Protein AF-A0A2S2N6C0-F1 (afdb_monomer)

Mean predicted aligned error: 5.84 Å

Organism: Schizaphis graminum (NCBI:txid13262)

Foldseek 3Di:
DDPPPDDDDDPLLVVLLVLLVVLLVVCLVPPPSLVSSVVVSCVVPVPRDDPDPVCVVVVSCVSSVVSSVVVNVVSVVVVVVVVVVVVVVVVVVVVVDDD

pLDDT: mean 90.89, std 7.43, range [61.06, 97.75]

Solvent-accessible surface area (backbone atoms only — not comparable to full-atom values): 5924 Å² total; per-residue (Å²): 139,78,94,77,84,68,83,79,74,53,69,68,58,46,53,52,53,50,50,43,48,57,30,34,67,76,32,70,87,49,93,60,32,69,61,54,21,52,50,48,30,46,72,77,55,52,90,66,90,59,100,48,77,87,55,38,64,60,53,49,49,50,56,51,52,54,48,53,56,52,48,53,54,54,49,52,55,52,50,52,55,51,49,53,52,51,51,54,50,52,57,54,55,60,69,74,52,89,125

Structure (mmCIF, N/CA/C/O backbone):
data_AF-A0A2S2N6C0-F1
#
_entry.id   AF-A0A2S2N6C0-F1
#
loop_
_atom_site.group_PDB
_atom_site.id
_atom_site.type_symbol
_atom_site.label_atom_id
_atom_site.label_alt_id
_atom_site.label_comp_id
_atom_site.label_asym_id
_atom_site.label_entity_id
_atom_site.label_seq_id
_atom_site.pdbx_PDB_ins_code
_atom_site.Cartn_x
_atom_site.Cartn_y
_atom_site.Cartn_z
_atom_site.occupancy
_atom_site.B_iso_or_equiv
_atom_site.auth_seq_id
_atom_site.auth_comp_id
_atom_site.auth_asym_id
_atom_site.auth_atom_id
_atom_site.pdbx_PDB_model_num
ATOM 1 N N . LYS A 1 1 ? 13.144 -9.765 15.910 1.00 61.06 1 LYS A N 1
ATOM 2 C CA . LYS A 1 1 ? 14.541 -10.071 15.504 1.00 61.06 1 LYS A CA 1
ATOM 3 C C . LYS A 1 1 ? 14.639 -11.550 15.153 1.00 61.06 1 LYS A C 1
ATOM 5 O O . LYS A 1 1 ? 13.935 -12.338 15.770 1.00 61.06 1 LYS A O 1
ATOM 10 N N . THR A 1 2 ? 15.429 -11.902 14.142 1.00 77.94 2 THR A N 1
ATOM 11 C CA . THR A 1 2 ? 15.439 -13.239 13.521 1.00 77.94 2 THR A CA 1
ATOM 12 C C . THR A 1 2 ? 16.648 -14.042 14.001 1.00 77.94 2 THR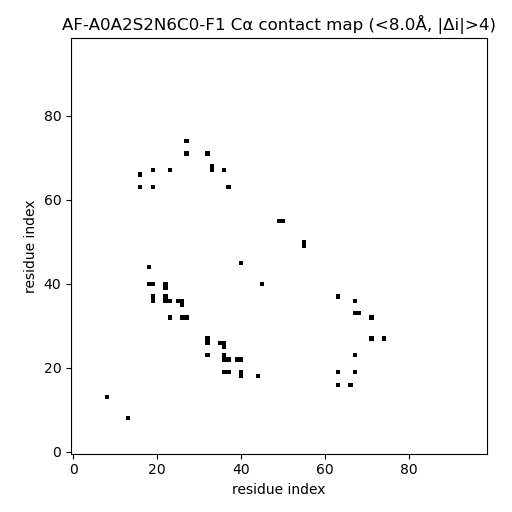 A C 1
ATOM 14 O O . THR A 1 2 ? 17.633 -13.455 14.444 1.00 77.94 2 THR A O 1
ATOM 17 N N . LYS A 1 3 ? 16.579 -15.375 13.906 1.00 81.69 3 LYS A N 1
ATOM 18 C CA . LYS A 1 3 ? 17.715 -16.288 14.134 1.00 81.69 3 LYS A CA 1
ATOM 19 C C . LYS A 1 3 ? 18.405 -16.700 12.815 1.00 81.69 3 LYS A C 1
ATOM 21 O O . LYS A 1 3 ? 18.922 -17.802 12.724 1.00 81.69 3 LYS A O 1
ATOM 26 N N . GLY A 1 4 ? 18.352 -15.850 11.780 1.00 83.81 4 GLY A N 1
ATOM 27 C CA . GLY A 1 4 ? 19.039 -16.072 10.493 1.00 83.81 4 GLY A CA 1
ATOM 28 C C . GLY A 1 4 ? 18.197 -16.646 9.340 1.00 83.81 4 GLY A C 1
ATOM 29 O O . GLY A 1 4 ? 18.689 -16.703 8.225 1.00 83.81 4 GLY A O 1
ATOM 30 N N . GLY A 1 5 ? 16.933 -17.024 9.566 1.00 83.50 5 GLY A N 1
ATOM 31 C CA . GLY A 1 5 ? 16.074 -17.631 8.529 1.00 83.50 5 GLY A CA 1
ATOM 32 C C . GLY A 1 5 ? 15.195 -16.670 7.716 1.00 83.50 5 GLY A C 1
ATOM 33 O O . GLY A 1 5 ? 14.420 -17.131 6.886 1.00 83.50 5 GLY A O 1
ATOM 34 N N . LEU A 1 6 ? 15.252 -15.356 7.968 1.00 86.38 6 LEU A N 1
ATOM 35 C CA . LEU A 1 6 ? 14.513 -14.382 7.153 1.00 86.38 6 LEU A CA 1
ATOM 36 C C . LEU A 1 6 ? 15.428 -13.774 6.102 1.00 86.38 6 LEU A C 1
ATOM 38 O O . LEU A 1 6 ? 16.581 -13.450 6.383 1.00 86.38 6 LEU A O 1
ATOM 42 N N . ILE A 1 7 ? 14.864 -13.555 4.922 1.00 86.12 7 ILE A N 1
ATOM 43 C CA . ILE A 1 7 ? 15.529 -12.857 3.830 1.00 86.12 7 ILE A CA 1
ATOM 44 C C . ILE A 1 7 ? 15.619 -11.375 4.195 1.00 86.12 7 ILE A C 1
ATOM 46 O O . ILE A 1 7 ? 14.617 -10.750 4.550 1.00 86.12 7 ILE A O 1
ATOM 50 N N . HIS A 1 8 ? 16.824 -10.811 4.116 1.00 84.94 8 HIS A N 1
ATOM 51 C CA . HIS A 1 8 ? 16.990 -9.367 4.208 1.00 84.94 8 HIS A CA 1
ATOM 52 C C . HIS A 1 8 ? 16.468 -8.732 2.913 1.00 84.94 8 HIS A C 1
ATOM 54 O O . HIS A 1 8 ? 16.875 -9.165 1.831 1.00 84.94 8 HIS A O 1
ATOM 60 N N . PRO A 1 9 ? 15.584 -7.724 2.981 1.00 83.19 9 PRO A N 1
ATOM 61 C CA . PRO A 1 9 ? 15.058 -7.109 1.774 1.00 83.19 9 PRO A CA 1
ATOM 62 C C . PRO A 1 9 ? 16.179 -6.424 0.987 1.00 83.19 9 PRO A C 1
ATOM 64 O O . PRO A 1 9 ? 17.114 -5.857 1.558 1.00 83.19 9 PRO A O 1
ATOM 67 N N . ASN A 1 10 ? 16.071 -6.461 -0.338 1.00 89.06 10 ASN A N 1
ATOM 68 C CA . ASN A 1 10 ? 16.890 -5.624 -1.205 1.00 89.06 10 ASN A CA 1
ATOM 69 C C . ASN A 1 10 ? 16.570 -4.146 -0.913 1.00 89.06 10 ASN A C 1
ATOM 71 O O . ASN A 1 10 ? 15.399 -3.796 -0.769 1.00 89.06 10 ASN A O 1
ATOM 75 N N . GLU A 1 11 ? 17.588 -3.284 -0.844 1.00 88.94 11 GLU A N 1
ATOM 76 C CA . GLU A 1 11 ? 17.427 -1.854 -0.545 1.00 88.94 11 GLU A CA 1
ATOM 77 C C . GLU A 1 11 ? 16.427 -1.163 -1.485 1.00 88.94 11 GLU A C 1
ATOM 79 O O . GLU A 1 11 ? 15.612 -0.352 -1.049 1.00 88.94 11 GLU A O 1
ATOM 84 N N . PHE A 1 12 ? 16.445 -1.517 -2.770 1.00 87.69 12 PHE A N 1
ATOM 85 C CA . PHE A 1 12 ? 15.522 -0.981 -3.762 1.00 87.69 12 PHE A CA 1
ATOM 86 C C . PHE A 1 12 ? 14.0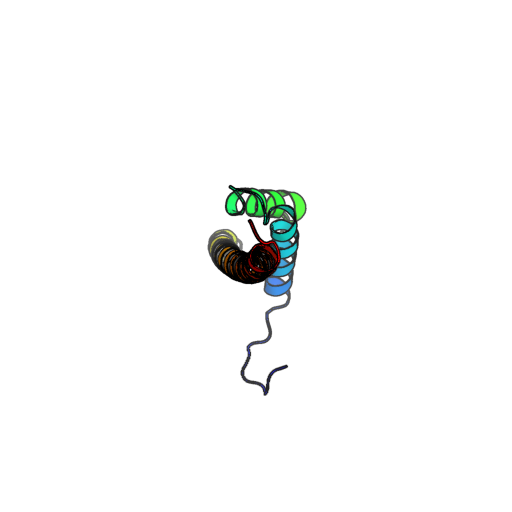69 -1.360 -3.457 1.00 87.69 12 PHE A C 1
ATOM 88 O O . PHE A 1 12 ? 13.193 -0.498 -3.427 1.00 87.69 12 PHE A O 1
ATOM 95 N N . VAL A 1 13 ? 13.826 -2.643 -3.171 1.00 88.81 13 VAL A N 1
ATOM 96 C CA . VAL A 1 13 ? 12.493 -3.139 -2.800 1.00 88.81 13 VAL A CA 1
ATOM 97 C C . VAL A 1 13 ? 12.040 -2.480 -1.504 1.00 88.81 13 VAL A C 1
ATOM 99 O O . VAL A 1 13 ? 10.913 -2.008 -1.424 1.00 88.81 13 VAL A O 1
ATOM 102 N N . PHE A 1 14 ? 12.927 -2.378 -0.514 1.00 91.94 14 PHE A N 1
ATOM 103 C CA . PHE A 1 14 ? 12.628 -1.708 0.745 1.00 91.94 14 PHE A CA 1
ATOM 104 C C . PHE A 1 14 ? 12.191 -0.253 0.532 1.00 91.94 14 PHE A C 1
ATOM 106 O O . PHE A 1 14 ? 11.172 0.150 1.079 1.00 91.94 14 PHE A O 1
ATOM 113 N N . LYS A 1 15 ? 12.898 0.518 -0.304 1.00 91.00 15 LYS A N 1
ATOM 114 C CA . LYS A 1 15 ? 12.525 1.908 -0.619 1.00 91.00 15 LYS A CA 1
ATOM 115 C C . LYS A 1 15 ? 11.155 2.013 -1.285 1.00 91.00 15 LYS A C 1
ATOM 117 O O . LYS A 1 15 ? 10.380 2.884 -0.904 1.00 91.00 15 LYS A O 1
ATOM 122 N N . ILE A 1 16 ? 10.848 1.123 -2.235 1.00 92.06 16 ILE A N 1
ATOM 123 C CA . ILE A 1 16 ? 9.517 1.071 -2.857 1.00 92.06 16 ILE A CA 1
ATOM 124 C C . ILE A 1 16 ? 8.456 0.805 -1.794 1.00 92.06 16 ILE A C 1
ATOM 126 O O . ILE A 1 16 ? 7.499 1.562 -1.694 1.00 92.06 16 ILE A O 1
ATOM 130 N N . LEU A 1 17 ? 8.632 -0.240 -0.982 1.00 94.25 17 LEU A N 1
ATOM 131 C CA . LEU A 1 17 ? 7.643 -0.614 0.027 1.00 94.25 17 LEU A CA 1
ATOM 132 C C . LEU A 1 17 ? 7.432 0.489 1.070 1.00 94.25 17 LEU A C 1
ATOM 134 O O . LEU A 1 17 ? 6.295 0.734 1.453 1.00 94.25 17 LEU A O 1
ATOM 138 N N . SER A 1 18 ? 8.493 1.183 1.486 1.00 94.38 18 SER A N 1
ATOM 139 C CA . SER A 1 18 ? 8.383 2.327 2.397 1.00 94.38 18 SER A CA 1
ATOM 140 C C . SER A 1 18 ? 7.570 3.471 1.785 1.00 94.38 18 SER A C 1
ATOM 142 O O . SER A 1 18 ? 6.654 3.965 2.427 1.00 94.38 18 SER A O 1
ATOM 144 N N . ALA A 1 19 ? 7.827 3.836 0.526 1.00 93.94 19 ALA A N 1
ATOM 145 C CA . ALA A 1 19 ? 7.065 4.885 -0.161 1.00 93.94 19 ALA A CA 1
ATOM 146 C C . ALA A 1 19 ? 5.580 4.516 -0.357 1.00 93.94 19 ALA A C 1
ATOM 148 O O . ALA A 1 19 ? 4.689 5.368 -0.283 1.00 93.94 19 ALA A O 1
ATOM 149 N N . VAL A 1 20 ? 5.295 3.231 -0.588 1.00 95.81 20 VAL A N 1
ATOM 150 C CA . VAL A 1 20 ? 3.917 2.728 -0.658 1.00 95.81 20 VAL A CA 1
ATOM 151 C C . VAL A 1 20 ? 3.248 2.765 0.710 1.00 95.81 20 VAL A C 1
ATOM 153 O O . VAL A 1 20 ? 2.087 3.149 0.779 1.00 95.81 20 VAL A O 1
ATOM 156 N N . GLU A 1 21 ? 3.943 2.401 1.790 1.00 96.81 21 GLU A N 1
ATOM 157 C CA . GLU A 1 21 ? 3.395 2.502 3.151 1.00 96.81 21 GLU A CA 1
ATOM 158 C C . GLU A 1 21 ? 3.111 3.959 3.531 1.00 96.81 21 GLU A C 1
ATOM 160 O O . GLU A 1 21 ? 2.052 4.242 4.090 1.00 96.81 21 GLU A O 1
ATOM 165 N N . ASP A 1 22 ? 3.999 4.889 3.167 1.00 96.19 22 ASP A N 1
ATOM 166 C CA . ASP A 1 22 ? 3.785 6.323 3.373 1.00 96.19 22 ASP A CA 1
ATOM 167 C C . ASP A 1 22 ? 2.509 6.782 2.654 1.00 96.19 22 ASP A C 1
ATOM 169 O O . ASP A 1 22 ? 1.649 7.424 3.259 1.00 96.19 22 ASP A O 1
ATOM 173 N N . SER A 1 23 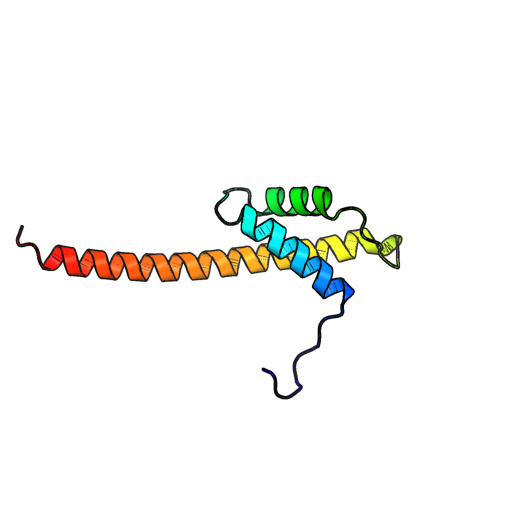? 2.330 6.374 1.395 1.00 96.31 23 SER A N 1
ATOM 174 C CA . SER A 1 23 ? 1.112 6.650 0.623 1.00 96.31 23 SER A CA 1
ATOM 175 C C . SER A 1 23 ? -0.124 5.994 1.252 1.00 96.31 23 SER A C 1
ATOM 177 O O . SER A 1 23 ? -1.146 6.648 1.441 1.00 96.31 23 SER A O 1
ATOM 179 N N . PHE A 1 24 ? -0.033 4.721 1.645 1.00 97.31 24 PHE A N 1
ATOM 180 C CA . PHE A 1 24 ? -1.130 3.968 2.254 1.00 97.31 24 PHE A CA 1
ATOM 181 C C . PHE A 1 24 ? -1.594 4.612 3.560 1.00 97.31 24 PHE A C 1
ATOM 183 O O . PHE A 1 24 ? -2.793 4.710 3.815 1.00 97.31 24 PHE A O 1
ATOM 190 N N . SER A 1 25 ? -0.655 5.081 4.384 1.00 96.31 25 SER A N 1
ATOM 191 C CA . SER A 1 25 ? -0.952 5.698 5.678 1.00 96.31 25 SER A CA 1
ATOM 192 C C . SER A 1 25 ? -1.865 6.923 5.551 1.00 96.31 25 SER A C 1
ATOM 194 O O . SER A 1 25 ? -2.727 7.126 6.406 1.00 96.31 25 SER A O 1
ATOM 196 N N . LYS A 1 26 ? -1.749 7.678 4.448 1.00 96.19 26 LYS A N 1
ATOM 197 C CA . LYS A 1 26 ? -2.577 8.858 4.150 1.00 96.19 26 LYS A CA 1
ATOM 198 C C . LYS A 1 26 ? -4.029 8.498 3.834 1.00 96.19 26 LYS A C 1
ATOM 200 O O . LYS A 1 26 ? -4.925 9.283 4.128 1.00 96.19 26 LYS A O 1
ATOM 205 N N . PHE A 1 27 ? -4.262 7.326 3.242 1.00 96.81 27 PHE A N 1
ATOM 206 C CA . PHE A 1 27 ? -5.568 6.934 2.699 1.00 96.81 27 PHE A CA 1
ATOM 207 C C . PHE A 1 27 ? -6.163 5.691 3.357 1.00 96.81 27 PHE A C 1
ATOM 209 O O . PHE A 1 27 ? -7.161 5.177 2.866 1.00 96.81 27 PHE A O 1
ATOM 216 N N . CYS A 1 28 ? -5.582 5.182 4.445 1.00 95.06 28 CYS A N 1
ATOM 217 C CA . CYS A 1 28 ? -5.977 3.897 5.028 1.00 95.06 28 CYS A CA 1
ATOM 218 C C . CYS A 1 28 ? -7.436 3.835 5.519 1.00 95.06 28 CYS A C 1
ATOM 220 O O . CYS A 1 28 ? -7.992 2.741 5.611 1.00 95.06 28 CYS A O 1
ATOM 222 N N . ASP A 1 29 ? -8.057 4.988 5.777 1.00 94.69 29 ASP A N 1
ATOM 223 C CA . ASP A 1 29 ? -9.467 5.122 6.163 1.00 94.69 29 ASP A CA 1
ATOM 224 C C . ASP A 1 29 ? -10.418 5.430 4.992 1.00 94.69 29 ASP A C 1
ATOM 226 O O . ASP A 1 29 ? -11.634 5.495 5.182 1.00 94.69 29 ASP A O 1
ATOM 230 N N . SER A 1 30 ? -9.893 5.629 3.782 1.00 94.81 30 SER A N 1
ATOM 231 C CA . SER A 1 30 ? -10.701 5.888 2.588 1.00 94.81 30 SER A CA 1
ATOM 232 C C . SER A 1 30 ? -11.402 4.615 2.098 1.00 94.81 30 SER A C 1
ATOM 234 O O . SER A 1 30 ? -10.983 3.502 2.398 1.00 94.81 30 SER A O 1
ATOM 236 N N . ASN A 1 31 ? -12.456 4.749 1.289 1.00 91.38 31 ASN A N 1
ATOM 237 C CA . ASN A 1 31 ? -13.072 3.582 0.640 1.00 91.38 31 ASN A CA 1
ATOM 238 C C . ASN A 1 31 ? -12.202 3.062 -0.519 1.00 91.38 31 ASN A C 1
ATOM 240 O O . ASN A 1 31 ? -11.975 1.859 -0.639 1.00 91.38 31 ASN A O 1
ATOM 244 N N . ASP A 1 32 ? -11.634 3.977 -1.308 1.00 94.88 32 ASP A N 1
ATOM 245 C CA . ASP A 1 32 ? -10.849 3.669 -2.509 1.00 94.88 32 ASP A CA 1
ATOM 246 C C . ASP A 1 32 ? -9.338 3.619 -2.222 1.00 94.88 32 ASP A C 1
ATOM 248 O O . ASP A 1 32 ? -8.516 4.121 -2.988 1.00 94.88 32 ASP A O 1
ATOM 252 N N . VAL A 1 33 ? -8.953 3.017 -1.086 1.00 95.94 33 VAL A N 1
ATOM 253 C CA . VAL A 1 33 ? -7.561 3.004 -0.585 1.00 95.94 33 VAL A CA 1
ATOM 254 C C . VAL A 1 33 ? -6.573 2.543 -1.648 1.00 95.94 33 VAL A C 1
ATOM 256 O O . VAL A 1 33 ? -5.491 3.111 -1.767 1.00 95.94 33 VAL A O 1
ATOM 259 N N . PHE A 1 34 ? -6.931 1.508 -2.409 1.00 96.75 34 PHE A N 1
ATOM 260 C CA . PHE A 1 34 ? -6.033 0.906 -3.387 1.00 96.75 34 PHE A CA 1
ATOM 261 C C . PHE A 1 34 ? -5.641 1.904 -4.480 1.00 96.75 34 PHE A C 1
ATOM 263 O O . PHE A 1 34 ? -4.455 2.122 -4.722 1.00 96.75 34 PHE A O 1
ATOM 270 N N . GLU A 1 35 ? -6.639 2.523 -5.108 1.00 96.56 35 GLU A N 1
ATOM 271 C CA . GLU A 1 35 ? -6.437 3.459 -6.210 1.00 96.56 35 GLU A CA 1
ATOM 272 C C . GLU A 1 35 ? -5.756 4.740 -5.725 1.00 96.56 35 GLU A C 1
ATOM 274 O O . GLU A 1 35 ? -4.765 5.167 -6.314 1.00 96.56 35 GLU A O 1
ATOM 279 N N . LEU A 1 36 ? -6.200 5.292 -4.592 1.00 97.00 36 LEU A N 1
ATOM 280 C CA . LEU A 1 36 ? -5.607 6.499 -4.010 1.00 97.00 36 LEU A CA 1
ATOM 281 C C . LEU A 1 36 ? -4.139 6.296 -3.617 1.00 97.00 36 LEU A C 1
ATOM 283 O O . LEU A 1 36 ? -3.298 7.146 -3.899 1.00 97.00 36 LEU A O 1
ATOM 287 N N . THR A 1 37 ? -3.812 5.149 -3.014 1.00 96.88 37 THR A N 1
ATOM 288 C CA . THR A 1 37 ? -2.429 4.813 -2.644 1.00 96.88 37 THR A CA 1
ATOM 289 C C . THR A 1 37 ? -1.548 4.698 -3.882 1.00 96.88 37 THR A C 1
ATOM 291 O O . THR A 1 37 ? -0.433 5.216 -3.894 1.00 96.88 37 THR A O 1
ATOM 294 N N . LEU A 1 38 ? -2.041 4.022 -4.924 1.00 95.56 38 LEU A N 1
ATOM 295 C CA . LEU A 1 38 ? -1.290 3.802 -6.154 1.00 95.56 38 LEU A CA 1
ATOM 296 C C . LEU A 1 38 ? -1.055 5.114 -6.913 1.00 95.56 38 LEU A C 1
ATOM 298 O O . LEU A 1 38 ? 0.072 5.376 -7.331 1.00 95.56 38 LEU A O 1
ATOM 302 N N . ASN A 1 39 ? -2.085 5.952 -7.033 1.00 95.12 39 ASN A N 1
ATOM 303 C CA . ASN A 1 39 ? -1.982 7.255 -7.686 1.00 95.12 39 ASN A CA 1
ATOM 304 C C . ASN A 1 39 ? -0.999 8.165 -6.941 1.00 95.12 39 ASN A C 1
ATOM 306 O O . ASN A 1 39 ? -0.044 8.645 -7.549 1.00 95.12 39 ASN A O 1
ATOM 310 N N . ASN A 1 40 ? -1.141 8.302 -5.617 1.00 95.38 40 ASN A N 1
ATOM 311 C CA . ASN A 1 40 ? -0.221 9.105 -4.809 1.00 95.38 40 ASN A CA 1
ATOM 312 C C . ASN A 1 40 ? 1.224 8.594 -4.899 1.00 95.38 40 ASN A C 1
ATOM 314 O O . ASN A 1 40 ? 2.160 9.383 -4.992 1.00 95.38 40 ASN A O 1
ATOM 318 N N . PHE A 1 41 ? 1.421 7.273 -4.910 1.00 94.56 41 PHE A N 1
ATOM 319 C CA . PHE A 1 41 ? 2.749 6.689 -5.073 1.00 94.56 41 PHE A CA 1
ATOM 320 C C . PHE A 1 41 ? 3.396 7.101 -6.403 1.00 94.56 41 PHE A C 1
ATOM 322 O O . PHE A 1 41 ? 4.565 7.483 -6.424 1.00 94.56 41 PHE A O 1
ATOM 329 N N . PHE A 1 42 ? 2.661 7.045 -7.516 1.00 92.62 42 PHE A N 1
ATOM 330 C CA . PHE A 1 42 ? 3.203 7.451 -8.813 1.00 92.62 42 PHE A CA 1
ATOM 331 C C . PHE A 1 42 ? 3.382 8.967 -8.941 1.00 92.62 42 PHE A C 1
ATOM 333 O O . PHE A 1 42 ? 4.324 9.396 -9.605 1.00 92.62 42 PHE A O 1
ATOM 340 N N . GLU A 1 43 ? 2.544 9.771 -8.292 1.00 92.94 43 GLU A N 1
ATOM 341 C CA . GLU A 1 43 ? 2.692 11.229 -8.261 1.00 92.94 43 GLU A CA 1
ATOM 342 C C . GLU A 1 43 ? 3.929 11.666 -7.465 1.00 92.94 43 GLU A C 1
ATOM 344 O O . GLU A 1 43 ? 4.730 12.462 -7.952 1.00 92.94 43 GLU A O 1
ATOM 349 N N . GLU A 1 44 ? 4.130 11.115 -6.266 1.00 89.44 44 GLU A N 1
ATOM 350 C CA . GLU A 1 44 ? 5.218 11.525 -5.370 1.00 89.44 44 GLU A CA 1
ATOM 351 C C . GLU A 1 44 ? 6.547 10.808 -5.672 1.00 89.44 44 GLU A C 1
ATOM 353 O O . GLU A 1 44 ? 7.623 11.383 -5.498 1.00 89.44 44 GLU A O 1
ATOM 358 N N . TYR A 1 45 ? 6.493 9.560 -6.151 1.00 84.00 45 TYR A N 1
ATOM 359 C CA . TYR A 1 45 ? 7.662 8.679 -6.288 1.00 84.00 45 TYR A CA 1
ATOM 360 C C . TYR A 1 45 ? 7.842 8.095 -7.699 1.00 84.00 45 TYR A C 1
ATOM 362 O O . TYR A 1 45 ? 8.748 7.289 -7.918 1.00 84.00 45 TYR A O 1
ATOM 370 N N . GLY A 1 46 ? 7.049 8.532 -8.684 1.00 72.81 46 GLY A N 1
ATOM 371 C CA . GLY A 1 46 ? 7.053 8.054 -10.073 1.00 72.81 46 GLY A CA 1
ATOM 372 C C . GLY A 1 46 ? 8.399 7.968 -10.817 1.00 72.81 46 GLY A C 1
ATOM 373 O O . GLY A 1 46 ? 8.551 7.032 -11.616 1.00 72.81 46 GLY A O 1
ATOM 374 N N . PRO A 1 47 ? 9.413 8.840 -10.596 1.00 75.50 47 PRO A N 1
ATOM 375 C CA . PRO A 1 47 ? 10.721 8.708 -11.248 1.00 75.50 47 PRO A CA 1
ATOM 376 C C . PRO A 1 47 ? 11.579 7.577 -10.639 1.00 75.50 47 PRO A C 1
ATOM 378 O O . PRO A 1 47 ? 12.717 7.774 -10.210 1.00 75.50 47 PRO A O 1
ATOM 381 N N . ILE A 1 48 ? 11.054 6.349 -10.640 1.00 78.69 48 ILE A N 1
ATOM 382 C CA . ILE A 1 48 ? 11.751 5.146 -10.180 1.00 78.69 48 ILE A CA 1
ATOM 383 C C . ILE A 1 48 ? 12.744 4.694 -11.251 1.00 78.69 48 ILE A C 1
ATOM 385 O O . ILE A 1 48 ? 12.357 4.271 -12.352 1.00 78.69 48 ILE A O 1
ATOM 389 N N . LYS A 1 49 ? 14.033 4.728 -10.901 1.00 79.38 49 LYS A N 1
ATOM 390 C CA . LYS A 1 49 ? 15.111 4.120 -11.689 1.00 79.38 49 LYS A CA 1
ATOM 391 C C . LYS A 1 49 ? 15.076 2.605 -11.490 1.00 79.38 49 LYS A C 1
ATOM 393 O O . LYS A 1 49 ? 15.470 2.112 -10.438 1.00 79.38 49 LYS A O 1
ATOM 398 N N . PHE A 1 50 ? 14.584 1.882 -12.492 1.00 82.25 50 PHE A N 1
ATOM 399 C CA . PHE A 1 50 ? 14.563 0.419 -12.510 1.00 82.25 50 PHE A CA 1
ATOM 400 C C . PHE A 1 50 ? 15.645 -0.078 -13.484 1.00 82.25 50 PHE A C 1
ATOM 402 O O . PHE A 1 50 ? 15.764 0.495 -14.568 1.00 82.25 50 PHE A O 1
ATOM 409 N N . PRO A 1 51 ? 16.439 -1.105 -13.134 1.00 81.25 51 PRO A N 1
ATOM 410 C CA . PRO A 1 51 ? 17.585 -1.534 -13.945 1.00 81.25 51 PRO A CA 1
ATOM 411 C C . PRO A 1 51 ? 17.203 -2.165 -15.294 1.00 81.25 51 PRO A C 1
ATOM 413 O O . PRO A 1 51 ? 18.004 -2.152 -16.221 1.00 81.25 51 PRO A O 1
ATOM 416 N N . CYS A 1 52 ? 15.990 -2.707 -15.415 1.00 85.19 52 CYS A N 1
ATOM 417 C CA . CYS A 1 52 ? 15.463 -3.321 -16.633 1.00 85.19 52 CYS A CA 1
ATOM 418 C C . CYS A 1 52 ? 14.143 -2.657 -17.041 1.00 85.19 52 CYS A C 1
ATOM 420 O O . CYS A 1 52 ? 13.168 -2.716 -16.295 1.00 85.19 52 CYS A O 1
ATOM 422 N N . LEU A 1 53 ? 14.100 -2.033 -18.219 1.00 84.75 53 LEU A N 1
ATOM 423 C CA . LEU A 1 53 ? 12.899 -1.346 -18.705 1.00 84.75 53 LEU A CA 1
ATOM 424 C C . LEU A 1 53 ? 11.774 -2.324 -19.067 1.00 84.75 53 LEU A C 1
ATOM 426 O O . LEU A 1 53 ? 10.620 -2.036 -18.759 1.00 84.75 53 LEU A O 1
ATOM 430 N N . ASP A 1 54 ? 12.114 -3.489 -19.622 1.00 89.19 54 ASP A N 1
ATOM 431 C CA . ASP A 1 54 ? 11.136 -4.471 -20.109 1.00 89.19 54 ASP A CA 1
ATOM 432 C C . ASP A 1 54 ? 10.293 -5.059 -18.971 1.00 89.19 54 ASP A C 1
ATOM 434 O O . ASP A 1 54 ? 9.069 -5.121 -19.050 1.00 89.19 54 ASP A O 1
ATOM 438 N N . HIS A 1 55 ? 10.942 -5.419 -17.860 1.00 89.06 55 HIS A N 1
ATOM 439 C CA . HIS A 1 55 ? 10.277 -6.044 -16.712 1.00 89.06 55 HIS A CA 1
ATOM 440 C C . HIS A 1 55 ? 9.804 -5.035 -15.657 1.00 89.06 55 HIS A C 1
ATOM 442 O O . HIS A 1 55 ? 9.128 -5.421 -14.702 1.00 89.06 55 HIS A O 1
ATOM 448 N N . LYS A 1 56 ? 10.145 -3.744 -15.796 1.00 88.50 56 LYS A N 1
ATOM 449 C CA . LYS A 1 56 ? 9.828 -2.703 -14.800 1.00 88.50 56 LYS A CA 1
ATOM 450 C C . LYS A 1 56 ? 8.344 -2.702 -14.451 1.00 88.50 56 LYS A C 1
ATOM 452 O O . LYS A 1 56 ? 7.987 -2.736 -13.277 1.00 88.50 56 LYS A O 1
ATOM 457 N N . THR A 1 57 ? 7.490 -2.636 -15.468 1.00 89.62 57 THR A N 1
ATOM 458 C CA . THR A 1 57 ? 6.043 -2.481 -15.288 1.00 89.62 57 THR A CA 1
ATOM 459 C C . THR A 1 57 ? 5.429 -3.705 -14.626 1.00 89.62 57 THR A C 1
ATOM 461 O O . THR A 1 57 ? 4.653 -3.570 -13.683 1.00 89.62 57 THR A O 1
ATOM 464 N N . GLU A 1 58 ? 5.801 -4.898 -15.085 1.00 91.88 58 GLU A N 1
ATOM 465 C CA . GLU A 1 58 ? 5.294 -6.157 -14.544 1.00 91.88 58 GLU A CA 1
ATOM 466 C C . GLU A 1 58 ? 5.709 -6.342 -13.079 1.00 91.88 58 GLU A C 1
ATOM 468 O O . GLU A 1 58 ? 4.859 -6.548 -12.212 1.00 91.88 58 GLU A O 1
ATOM 473 N N . VAL A 1 59 ? 7.001 -6.184 -12.780 1.00 91.19 59 VAL A N 1
ATOM 474 C CA . VAL A 1 59 ? 7.529 -6.369 -11.423 1.00 91.19 59 VAL A CA 1
ATOM 475 C C . VAL A 1 59 ? 6.958 -5.333 -10.458 1.00 91.19 59 VAL A C 1
ATOM 477 O O . VAL A 1 59 ? 6.549 -5.691 -9.354 1.00 91.19 59 VAL A O 1
ATOM 480 N N . LEU A 1 60 ? 6.878 -4.058 -10.859 1.00 91.38 60 LEU A N 1
ATOM 481 C CA . LEU A 1 60 ? 6.258 -3.027 -10.022 1.00 91.38 60 LEU A CA 1
ATOM 482 C C . LEU A 1 60 ? 4.782 -3.326 -9.779 1.00 91.38 60 LEU A C 1
ATOM 484 O O . LEU A 1 60 ? 4.334 -3.227 -8.642 1.00 91.38 60 LEU A O 1
ATOM 488 N N . LYS A 1 61 ? 4.034 -3.744 -10.804 1.00 92.62 61 LYS A N 1
ATOM 489 C CA . LYS A 1 61 ? 2.628 -4.121 -10.640 1.00 92.62 61 LYS A CA 1
ATOM 490 C C . LYS A 1 61 ? 2.471 -5.217 -9.587 1.00 92.62 61 LYS A C 1
ATOM 492 O O . LYS A 1 61 ? 1.624 -5.069 -8.707 1.00 92.62 61 LYS A O 1
ATOM 497 N N . PHE A 1 62 ? 3.285 -6.272 -9.638 1.00 94.12 62 PHE A N 1
ATOM 498 C CA . PHE A 1 62 ? 3.248 -7.339 -8.635 1.00 94.12 62 PHE A CA 1
ATOM 499 C C . PHE A 1 62 ? 3.569 -6.820 -7.233 1.00 94.12 62 PHE A C 1
ATOM 501 O O . PHE A 1 62 ? 2.750 -6.968 -6.333 1.00 94.12 62 PHE A O 1
ATOM 508 N N . ILE A 1 63 ? 4.699 -6.127 -7.062 1.00 93.31 63 ILE A N 1
ATOM 509 C CA . ILE A 1 63 ? 5.124 -5.606 -5.753 1.00 93.31 63 ILE A CA 1
ATOM 510 C C . ILE A 1 63 ? 4.052 -4.695 -5.143 1.00 93.31 63 ILE A C 1
ATOM 512 O O . ILE A 1 63 ? 3.690 -4.865 -3.979 1.00 93.31 63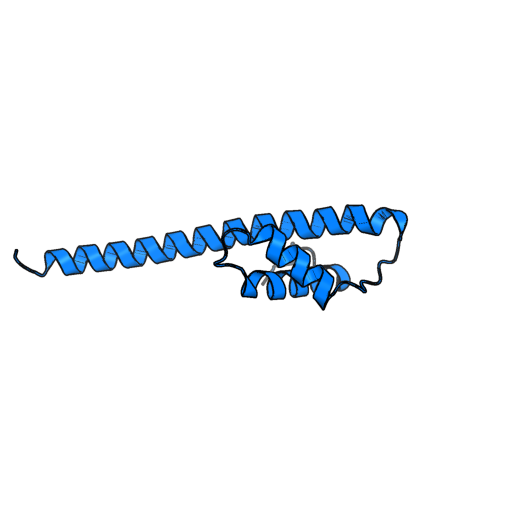 ILE A O 1
ATOM 516 N N . LEU A 1 64 ? 3.545 -3.734 -5.920 1.00 95.19 64 LEU A N 1
ATOM 517 C CA . LEU A 1 64 ? 2.576 -2.749 -5.444 1.00 95.19 64 LEU A CA 1
ATOM 518 C C . LEU A 1 64 ? 1.238 -3.406 -5.101 1.00 95.19 64 LEU A C 1
ATOM 520 O O . LEU A 1 64 ? 0.712 -3.191 -4.011 1.00 95.19 64 LEU A O 1
ATOM 524 N N . SER A 1 65 ? 0.696 -4.224 -6.008 1.00 96.25 65 SER A N 1
ATOM 525 C CA . SER A 1 65 ? -0.610 -4.856 -5.793 1.00 96.25 65 SER A CA 1
ATOM 526 C C . SER A 1 65 ? -0.595 -5.811 -4.602 1.00 96.25 65 SER A C 1
ATOM 528 O O . SER A 1 65 ? -1.458 -5.697 -3.727 1.00 96.25 65 S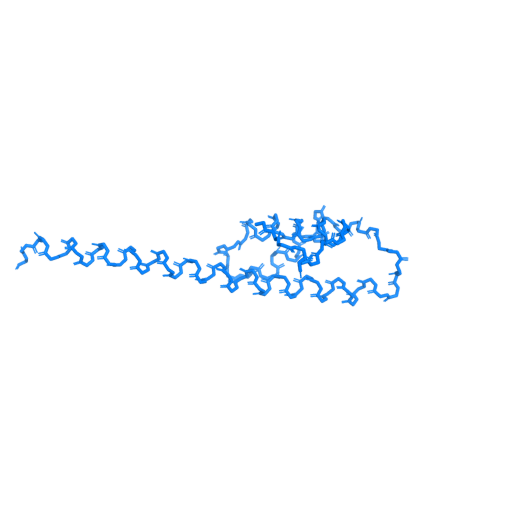ER A O 1
ATOM 530 N N . ASP A 1 66 ? 0.413 -6.681 -4.508 1.00 96.62 66 ASP A N 1
ATOM 531 C CA . ASP A 1 66 ? 0.536 -7.634 -3.406 1.00 96.62 66 ASP A CA 1
ATOM 532 C C . ASP A 1 66 ? 0.696 -6.914 -2.067 1.00 96.62 66 ASP A C 1
ATOM 534 O O . ASP A 1 66 ? 0.035 -7.267 -1.084 1.00 96.62 66 ASP A O 1
ATOM 538 N N . TYR A 1 67 ? 1.530 -5.870 -2.025 1.00 96.88 67 TYR A N 1
ATOM 539 C CA . TYR A 1 67 ? 1.758 -5.118 -0.800 1.00 96.88 67 TYR A CA 1
ATOM 540 C C . TYR A 1 67 ? 0.505 -4.378 -0.335 1.00 96.88 67 TYR A C 1
ATOM 542 O O . TYR A 1 67 ? 0.113 -4.527 0.823 1.00 96.88 67 TYR A O 1
ATOM 550 N N . ILE A 1 68 ? -0.156 -3.624 -1.220 1.00 97.38 68 ILE A N 1
ATOM 551 C CA . ILE A 1 68 ? -1.343 -2.839 -0.857 1.00 97.38 68 ILE A CA 1
ATOM 552 C C . ILE A 1 68 ? -2.464 -3.772 -0.384 1.00 97.38 68 ILE A C 1
ATOM 554 O O . ILE A 1 68 ? -3.040 -3.551 0.682 1.00 97.38 68 ILE A O 1
ATOM 558 N N . VAL A 1 69 ? -2.731 -4.871 -1.101 1.00 97.69 69 VAL A N 1
ATOM 559 C CA . VAL A 1 69 ? -3.763 -5.846 -0.704 1.00 97.69 69 VAL A CA 1
ATOM 560 C C . VAL A 1 69 ? -3.432 -6.488 0.642 1.00 97.69 69 VAL A C 1
ATOM 562 O O . VAL A 1 69 ? -4.302 -6.598 1.514 1.00 97.69 69 VAL A O 1
ATOM 565 N N . MET A 1 70 ? -2.179 -6.905 0.846 1.00 97.75 70 MET A N 1
ATOM 566 C CA . MET A 1 70 ? -1.727 -7.425 2.136 1.00 97.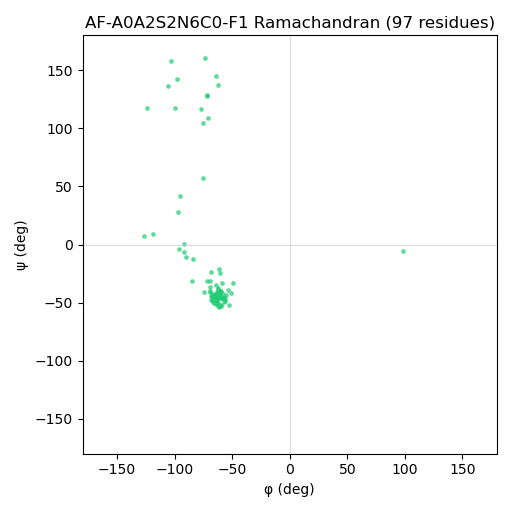75 70 MET A CA 1
ATOM 567 C C . MET A 1 70 ? -1.951 -6.387 3.242 1.00 97.75 70 MET A C 1
ATOM 569 O O . MET A 1 70 ? -2.471 -6.721 4.313 1.00 97.75 70 MET A O 1
ATOM 573 N N . ARG A 1 71 ? -1.591 -5.128 2.989 1.00 97.56 71 ARG A N 1
ATOM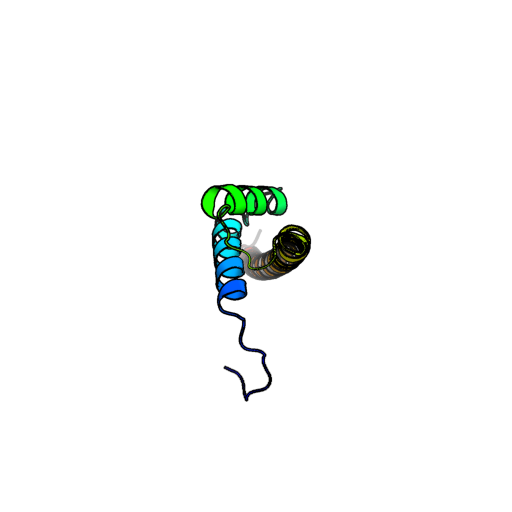 574 C CA . ARG A 1 71 ? -1.636 -4.058 3.978 1.00 97.56 71 ARG A CA 1
ATOM 575 C C . ARG A 1 71 ? -3.059 -3.662 4.359 1.00 97.56 71 ARG A C 1
ATOM 577 O O . ARG A 1 71 ? -3.324 -3.504 5.554 1.00 97.56 71 ARG A O 1
ATOM 584 N N . MET A 1 72 ? -3.981 -3.610 3.396 1.00 97.31 72 MET A N 1
ATOM 585 C CA . MET A 1 72 ? -5.420 -3.432 3.634 1.00 97.31 72 MET A CA 1
ATOM 586 C C . MET A 1 72 ? -5.960 -4.520 4.567 1.00 97.31 72 MET A C 1
ATOM 588 O O . MET A 1 72 ? -6.586 -4.216 5.581 1.00 97.31 72 MET A O 1
ATOM 592 N N . ARG A 1 73 ? -5.646 -5.796 4.296 1.00 97.56 73 ARG A N 1
ATOM 593 C CA . ARG A 1 73 ? -6.073 -6.919 5.154 1.00 97.56 73 ARG A CA 1
ATOM 594 C C . ARG A 1 73 ? -5.552 -6.767 6.580 1.00 97.56 73 ARG A C 1
ATOM 596 O O . ARG A 1 73 ? -6.306 -6.939 7.537 1.00 97.56 73 ARG A O 1
ATOM 603 N N . GLN A 1 74 ? -4.272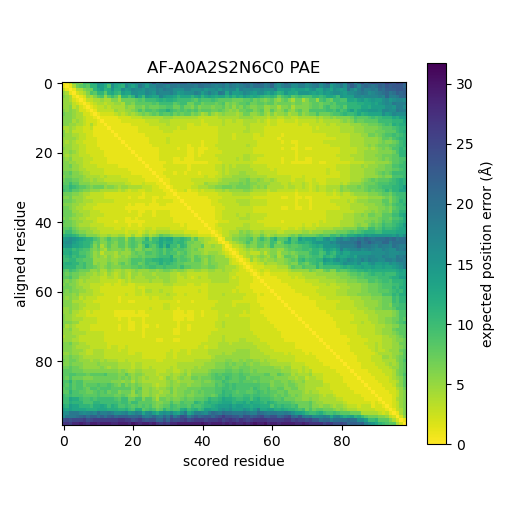 -6.429 6.733 1.00 97.44 74 GLN A N 1
ATOM 604 C CA . GLN A 1 74 ? -3.674 -6.179 8.046 1.00 97.44 74 GLN A CA 1
ATOM 605 C C . GLN A 1 74 ? -4.372 -5.023 8.774 1.00 97.44 74 GLN A C 1
ATOM 607 O O . GLN A 1 74 ? -4.689 -5.154 9.957 1.00 97.44 74 GLN A O 1
ATOM 612 N N . TYR A 1 75 ? -4.655 -3.926 8.067 1.00 97.12 75 TYR A N 1
ATOM 613 C CA . TYR A 1 75 ? -5.346 -2.761 8.614 1.00 97.12 75 TYR A CA 1
ATOM 614 C C . TYR A 1 75 ? -6.740 -3.123 9.136 1.00 97.12 75 TYR A C 1
ATOM 616 O O . TYR A 1 75 ? -7.034 -2.924 10.317 1.00 97.12 75 TYR A O 1
ATOM 624 N N . THR A 1 76 ? -7.560 -3.771 8.306 1.00 96.06 76 THR A N 1
ATOM 625 C CA . THR A 1 76 ? -8.908 -4.214 8.681 1.00 96.06 76 THR A CA 1
ATOM 626 C C . THR A 1 76 ? -8.886 -5.153 9.888 1.00 96.06 76 THR A C 1
ATOM 628 O O . THR A 1 76 ? -9.689 -5.004 10.811 1.00 96.06 76 THR A O 1
ATOM 631 N N . LEU A 1 77 ? -7.943 -6.102 9.938 1.00 97.44 77 LEU A N 1
ATOM 632 C CA . LEU A 1 77 ? -7.802 -7.009 11.082 1.00 97.44 77 LEU A CA 1
ATOM 633 C C . LEU A 1 77 ? -7.509 -6.257 12.387 1.00 97.44 77 LEU A C 1
ATOM 635 O O . LEU A 1 77 ? -8.058 -6.609 13.435 1.00 97.44 77 LEU A O 1
ATOM 639 N N . VAL A 1 78 ? -6.651 -5.236 12.345 1.00 96.44 78 VAL A N 1
ATOM 640 C CA . VAL A 1 78 ? -6.335 -4.402 13.513 1.00 96.44 78 VAL A CA 1
ATOM 641 C C . VAL A 1 78 ? -7.549 -3.574 13.931 1.00 96.44 78 VAL A C 1
ATOM 643 O O . VAL A 1 78 ? -7.906 -3.580 15.113 1.00 96.44 78 VAL A O 1
ATOM 646 N N . MET A 1 79 ? -8.230 -2.932 12.980 1.00 96.12 79 MET A N 1
ATOM 647 C CA . MET A 1 79 ? -9.395 -2.093 13.270 1.00 96.12 79 MET A CA 1
ATOM 648 C C . MET A 1 79 ? -10.556 -2.892 13.856 1.00 96.12 79 MET A C 1
ATOM 650 O O . MET A 1 79 ? -11.109 -2.507 14.888 1.00 96.12 79 MET A O 1
ATOM 654 N N . ASN A 1 80 ? -10.838 -4.079 13.320 1.00 96.00 80 ASN A N 1
ATOM 655 C CA . ASN A 1 80 ? -11.864 -4.968 13.866 1.00 96.00 80 ASN A CA 1
ATOM 656 C C . ASN A 1 80 ? -11.538 -5.420 15.297 1.00 96.00 80 ASN A C 1
ATOM 658 O O . ASN A 1 80 ? -12.410 -5.435 16.169 1.00 96.00 80 ASN A O 1
ATOM 662 N N . LYS A 1 81 ? -10.269 -5.744 15.585 1.00 96.25 81 LYS A N 1
ATOM 663 C CA . LYS A 1 81 ? -9.833 -6.080 16.951 1.00 96.25 81 LYS A CA 1
ATOM 664 C C . LYS A 1 81 ? -10.031 -4.908 17.913 1.00 96.25 81 LYS A C 1
ATOM 666 O O . LYS A 1 81 ? -10.478 -5.121 19.042 1.00 96.25 81 LYS A O 1
ATOM 671 N N . ASN A 1 82 ? -9.716 -3.689 17.487 1.00 95.56 82 ASN A N 1
ATOM 672 C CA . ASN A 1 82 ? -9.900 -2.487 18.299 1.00 95.56 82 ASN A CA 1
ATOM 673 C C . ASN A 1 82 ? -11.387 -2.198 18.546 1.00 95.56 82 ASN A C 1
ATOM 675 O O . ASN A 1 82 ? -11.785 -1.947 19.686 1.00 95.56 82 ASN A O 1
ATOM 679 N N . GLN A 1 83 ? -12.224 -2.343 17.519 1.00 94.94 83 GLN A N 1
ATOM 680 C CA . GLN A 1 83 ? -13.666 -2.156 17.635 1.00 94.94 83 GLN A CA 1
ATOM 681 C C . GLN A 1 83 ? -14.307 -3.173 18.587 1.00 94.94 83 GLN A C 1
ATOM 683 O O . GLN A 1 83 ? -15.104 -2.804 19.450 1.00 94.94 83 GLN A O 1
ATOM 688 N N . ASN A 1 84 ? -13.895 -4.442 18.527 1.00 95.00 84 ASN A N 1
ATOM 689 C CA . ASN A 1 84 ? -14.371 -5.472 19.453 1.00 95.00 84 ASN A CA 1
ATOM 690 C C . ASN A 1 84 ? -14.041 -5.140 20.915 1.00 95.00 84 ASN A C 1
ATOM 692 O O . ASN A 1 84 ? -14.887 -5.311 21.798 1.00 95.00 84 ASN A O 1
ATOM 696 N N . LYS A 1 85 ? -12.842 -4.606 21.184 1.00 94.81 85 LYS A N 1
ATOM 697 C CA . LYS A 1 85 ? -12.467 -4.132 22.528 1.00 94.81 85 LYS A CA 1
ATOM 698 C C . LYS A 1 85 ? -13.358 -2.974 22.981 1.00 94.81 85 LYS A C 1
ATOM 700 O O . LYS A 1 85 ? -13.807 -2.971 24.128 1.00 94.81 85 LYS A O 1
ATOM 705 N N . ASN A 1 86 ? -13.640 -2.018 22.098 1.00 95.31 86 ASN A N 1
ATOM 706 C CA . ASN A 1 86 ? -14.518 -0.887 22.401 1.00 95.31 86 ASN A CA 1
ATOM 707 C C . ASN A 1 86 ? -15.951 -1.344 22.698 1.00 95.31 86 ASN A C 1
ATOM 709 O O . ASN A 1 86 ? -16.537 -0.922 23.695 1.00 95.31 86 ASN A O 1
ATOM 713 N N . ASN A 1 87 ? -16.487 -2.270 21.906 1.00 94.75 87 ASN A N 1
ATOM 714 C CA . ASN A 1 87 ? -17.814 -2.846 22.118 1.00 94.75 87 ASN A CA 1
ATOM 715 C C . ASN A 1 87 ? -17.905 -3.600 23.449 1.00 94.75 87 ASN A C 1
ATOM 717 O O . ASN A 1 87 ? -18.880 -3.440 24.185 1.00 94.75 87 ASN A O 1
ATOM 721 N N . ALA A 1 88 ? -16.870 -4.363 23.812 1.00 94.38 88 ALA A N 1
ATOM 722 C CA . ALA A 1 88 ? -16.812 -5.043 25.103 1.00 94.38 88 ALA A CA 1
ATOM 723 C C . ALA A 1 88 ? -16.852 -4.053 26.281 1.00 94.38 88 ALA A C 1
ATOM 725 O O . ALA A 1 88 ? -17.569 -4.292 27.254 1.00 94.38 88 ALA A O 1
ATOM 726 N N . LYS A 1 89 ? -16.136 -2.922 26.188 1.00 94.00 89 LYS A N 1
ATOM 727 C CA . LYS A 1 89 ? -16.195 -1.851 27.198 1.00 94.0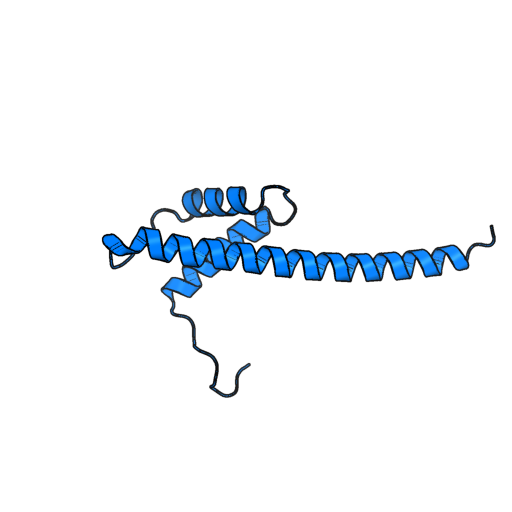0 89 LYS A CA 1
ATOM 728 C C . LYS A 1 89 ? -17.593 -1.238 27.278 1.00 94.00 89 LYS A C 1
ATOM 730 O O . LYS A 1 89 ? -18.166 -1.201 28.364 1.00 94.00 89 LYS A O 1
ATOM 735 N N . LYS A 1 90 ? -18.177 -0.837 26.142 1.00 92.50 90 LYS A N 1
ATOM 736 C CA . LYS A 1 90 ? -19.539 -0.272 26.076 1.00 92.50 90 LYS A CA 1
ATOM 737 C C . LYS A 1 90 ? -20.577 -1.213 26.697 1.00 92.50 90 LYS A C 1
ATOM 739 O O . LYS A 1 90 ? -21.385 -0.783 27.514 1.00 92.50 90 LYS A O 1
ATOM 744 N N . LYS A 1 91 ? -20.492 -2.516 26.401 1.00 92.31 91 LYS A N 1
ATOM 745 C CA . LYS A 1 91 ? -21.371 -3.546 26.979 1.00 92.31 91 LYS A CA 1
ATOM 746 C C . LYS A 1 91 ? -21.226 -3.665 28.497 1.00 92.31 91 LYS A C 1
ATOM 748 O O . LYS A 1 91 ? -22.221 -3.899 29.173 1.00 92.31 91 LYS A O 1
ATOM 753 N N . LYS A 1 92 ? -20.013 -3.526 29.046 1.00 92.06 92 LYS A N 1
ATOM 754 C CA . LYS A 1 92 ? -19.805 -3.507 30.504 1.00 92.06 92 LYS A CA 1
ATOM 755 C C . LYS A 1 92 ? -20.439 -2.268 31.134 1.00 92.06 92 LYS A C 1
ATOM 757 O O . LYS A 1 92 ? -21.180 -2.420 32.094 1.00 92.06 92 LYS A O 1
ATOM 762 N N . HIS A 1 93 ? -20.207 -1.083 30.568 1.00 90.00 93 HIS A N 1
ATOM 763 C CA . HIS A 1 93 ? -20.792 0.164 31.076 1.00 90.00 93 HIS A CA 1
ATOM 764 C C . HIS A 1 93 ? -22.323 0.151 31.048 1.00 90.00 93 HIS A C 1
ATOM 766 O O . HIS A 1 93 ? -22.945 0.530 32.031 1.00 90.00 93 HIS A O 1
ATOM 772 N N . SER A 1 94 ? -22.932 -0.368 29.979 1.00 88.81 94 SER A N 1
ATOM 773 C CA . SER A 1 94 ? -24.393 -0.480 29.872 1.00 88.81 94 SER A CA 1
ATOM 774 C C . SER A 1 94 ? -25.029 -1.353 30.959 1.00 88.81 94 SER A C 1
ATOM 776 O O . SER A 1 94 ? -26.201 -1.169 31.243 1.00 88.81 94 SER A O 1
ATOM 778 N N . LYS A 1 95 ? -24.289 -2.296 31.556 1.00 89.38 95 LYS A N 1
ATOM 779 C CA . LYS A 1 95 ? -24.784 -3.146 32.653 1.00 89.38 95 LYS A CA 1
ATOM 780 C C . LYS A 1 95 ? -24.676 -2.494 34.034 1.00 89.38 95 LYS A C 1
ATOM 782 O O . LYS A 1 95 ? -25.193 -3.049 34.992 1.00 89.38 95 LYS A O 1
ATOM 787 N N . LEU A 1 96 ? -23.936 -1.389 34.148 1.00 85.69 96 LEU A N 1
ATOM 788 C CA . LEU A 1 96 ? -23.742 -0.656 35.405 1.00 85.69 96 LEU A CA 1
ATOM 789 C C . LEU A 1 96 ? -24.806 0.424 35.618 1.00 85.69 96 LEU A C 1
ATOM 791 O O . LEU A 1 96 ? -24.881 0.996 36.700 1.00 85.69 96 LEU A O 1
ATOM 795 N N . VAL A 1 97 ? -25.603 0.715 34.591 1.00 79.12 97 VAL A N 1
ATOM 796 C CA . VAL A 1 97 ? -26.754 1.605 34.687 1.00 79.12 97 VAL A CA 1
ATOM 797 C C . VAL A 1 97 ? -27.985 0.713 34.811 1.00 79.12 97 VAL A C 1
ATOM 799 O O . VAL A 1 97 ? -28.251 -0.078 33.908 1.00 79.12 97 VAL A O 1
ATOM 802 N N . ASN A 1 98 ? -28.708 0.807 35.928 1.00 67.44 98 ASN A N 1
ATOM 803 C CA . ASN A 1 98 ? -30.035 0.206 36.030 1.00 67.44 98 ASN A CA 1
ATOM 804 C C . ASN A 1 98 ? -30.970 1.033 35.142 1.00 67.44 98 ASN A C 1
ATOM 806 O O . ASN A 1 98 ? -31.236 2.192 35.457 1.00 67.44 98 ASN A O 1
ATOM 810 N N . THR A 1 99 ? -31.396 0.469 34.016 1.00 62.66 99 THR A N 1
ATOM 811 C CA . THR A 1 99 ? -32.594 0.934 33.303 1.00 62.66 99 THR A CA 1
ATOM 812 C C . THR A 1 99 ? -33.835 0.457 34.028 1.00 62.66 99 THR A C 1
ATOM 814 O O . THR A 1 99 ? -33.842 -0.750 34.367 1.00 62.66 99 THR A O 1
#

Radius of gyration: 19.48 Å; Cα contacts (8 Å, |Δi|>4): 32; chains: 1; bounding box: 52×29×56 Å

Sequence (99 aa):
KTKGGLIHPNEFVFKILSAVEDSFSKFCDSNDVFELTLNNFFEEYGPIKFPCLDHKTEVLKFILSDYIVMRMRQYTLVMNKNQNKNNAKKKKHSKLVNT

Secondary structure (DSSP, 8-state):
--SS-SPPPPHHHHHHHHHHHHHHHHHTTSTTHHHHHHHHHHHHH-----S-HHHHHHHHHHHHHHHHHHHHHHHHHHHHHHHHHHHHHHHHHHTSS--